Protein AF-A0A286IRT7-F1 (afdb_monomer)

Structure (mmCIF, N/CA/C/O backbone):
data_AF-A0A286IRT7-F1
#
_entry.id   AF-A0A286IRT7-F1
#
loop_
_atom_site.group_PDB
_atom_site.id
_atom_site.type_symbol
_atom_site.label_atom_id
_atom_site.label_alt_id
_atom_site.label_comp_id
_atom_site.label_asym_id
_atom_site.label_entity_id
_atom_site.label_seq_id
_atom_site.pdbx_PDB_ins_code
_atom_site.Cartn_x
_atom_site.Cartn_y
_atom_site.Cartn_z
_atom_site.occupancy
_atom_site.B_iso_or_equiv
_atom_site.auth_seq_id
_atom_site.auth_comp_id
_atom_site.auth_asym_id
_atom_site.auth_atom_id
_atom_site.pdbx_PDB_model_num
ATOM 1 N N . MET A 1 1 ? -54.048 -27.416 -17.815 1.00 36.31 1 MET A N 1
ATOM 2 C CA . MET A 1 1 ? -53.513 -27.822 -19.132 1.00 36.31 1 MET A CA 1
ATOM 3 C C . MET A 1 1 ? -52.565 -26.745 -19.643 1.00 36.31 1 MET A C 1
ATOM 5 O O . MET A 1 1 ? -52.957 -25.593 -19.605 1.00 36.31 1 MET A O 1
ATOM 9 N N . LYS A 1 2 ? -51.370 -27.153 -20.108 1.00 35.31 2 LYS A N 1
ATOM 10 C CA . LYS A 1 2 ? -50.526 -26.519 -21.153 1.00 35.31 2 LYS A CA 1
ATOM 11 C C . LYS A 1 2 ? -50.147 -25.035 -20.945 1.00 35.31 2 LYS A C 1
ATOM 13 O O . LYS A 1 2 ? -50.929 -24.142 -21.218 1.00 35.31 2 LYS A O 1
ATOM 18 N N . LYS A 1 3 ? -48.978 -24.768 -20.346 1.00 47.25 3 LYS A N 1
ATOM 19 C CA . LYS A 1 3 ? -47.712 -24.387 -21.024 1.00 47.25 3 LYS A CA 1
ATOM 20 C C . LYS A 1 3 ? -47.866 -23.215 -22.004 1.00 47.25 3 LYS A C 1
ATOM 22 O O . LYS A 1 3 ? -48.285 -23.443 -23.130 1.00 47.25 3 LYS A O 1
ATOM 27 N N . LEU A 1 4 ? -47.372 -22.036 -21.626 1.00 49.31 4 LEU A N 1
ATOM 28 C CA . LEU A 1 4 ? -46.755 -21.122 -22.584 1.00 49.31 4 LEU A CA 1
ATOM 29 C C . LEU A 1 4 ? -45.417 -20.647 -22.010 1.00 49.31 4 LEU A C 1
ATOM 31 O O . LEU A 1 4 ? -45.350 -19.826 -21.101 1.00 49.31 4 LEU A O 1
ATOM 35 N N . SER A 1 5 ? -44.352 -21.253 -22.520 1.00 50.69 5 SER A N 1
ATOM 36 C CA . SER A 1 5 ? -42.998 -20.731 -22.434 1.00 50.69 5 SER A CA 1
ATOM 37 C C . SER A 1 5 ? -42.895 -19.534 -23.375 1.00 50.69 5 SER A C 1
ATOM 39 O O . SER A 1 5 ? -43.187 -19.683 -24.558 1.00 50.69 5 SER A O 1
ATOM 41 N N . VAL A 1 6 ? -42.425 -18.388 -22.885 1.00 52.94 6 VAL A N 1
ATOM 42 C CA . VAL A 1 6 ? -41.736 -17.406 -23.732 1.00 52.94 6 VAL A CA 1
ATOM 43 C C . VAL A 1 6 ? -40.385 -17.133 -23.089 1.00 52.94 6 VAL A C 1
ATOM 45 O O . VAL A 1 6 ? -40.247 -16.420 -22.100 1.00 52.94 6 VAL A O 1
ATOM 48 N N . LEU A 1 7 ? -39.413 -17.842 -23.645 1.00 52.31 7 LEU A N 1
ATOM 49 C CA . LEU A 1 7 ? -37.987 -17.573 -23.590 1.00 52.31 7 LEU A CA 1
ATOM 50 C C . LEU A 1 7 ? -37.688 -16.399 -24.548 1.00 52.31 7 LEU A C 1
ATOM 52 O O . LEU A 1 7 ? -38.446 -16.224 -25.500 1.00 52.31 7 LEU A O 1
ATOM 56 N N . VAL A 1 8 ? -36.534 -15.739 -24.351 1.00 52.91 8 VAL A N 1
ATOM 57 C CA . VAL A 1 8 ? -35.806 -14.775 -25.226 1.00 52.91 8 VAL A CA 1
ATOM 58 C C . VAL A 1 8 ? -35.879 -13.320 -24.725 1.00 52.91 8 VAL A C 1
ATOM 60 O O . VAL A 1 8 ? -36.964 -12.808 -24.501 1.00 52.91 8 VAL A O 1
ATOM 63 N N . LEU A 1 9 ? -34.806 -12.531 -24.593 1.00 45.12 9 LEU A N 1
ATOM 64 C CA . LEU A 1 9 ? -33.347 -12.722 -24.591 1.00 45.12 9 LEU A CA 1
ATOM 65 C C . LEU A 1 9 ? -32.737 -11.322 -24.324 1.00 45.12 9 LEU A C 1
ATOM 67 O O . LEU A 1 9 ? -33.081 -10.375 -25.016 1.00 45.12 9 LEU A O 1
ATOM 71 N N . VAL A 1 10 ? -31.863 -11.233 -23.316 1.00 52.78 10 VAL A N 1
ATOM 72 C CA . VAL A 1 10 ? -30.649 -10.392 -23.177 1.00 52.78 10 VAL A CA 1
ATOM 73 C C . VAL A 1 10 ? -30.636 -8.965 -23.758 1.00 52.78 10 VAL A C 1
ATOM 75 O O . VAL A 1 10 ? -30.628 -8.783 -24.968 1.00 52.78 10 VAL A O 1
ATOM 78 N N . LEU A 1 11 ? -30.333 -7.981 -22.899 1.00 50.41 11 LEU A N 1
ATOM 79 C CA . LEU A 1 11 ? -29.302 -6.975 -23.203 1.00 50.41 11 LEU A CA 1
ATOM 80 C C . LEU A 1 11 ? -28.657 -6.440 -21.917 1.00 50.41 11 LEU A C 1
ATOM 82 O O . LEU A 1 11 ? -29.111 -5.499 -21.277 1.00 50.41 11 LEU A O 1
ATOM 86 N N . LEU A 1 12 ? -27.615 -7.180 -21.533 1.00 56.22 12 LEU A N 1
ATOM 87 C CA . LEU A 1 12 ? -26.338 -6.734 -20.979 1.00 56.22 12 LEU A CA 1
ATOM 88 C C . LEU A 1 12 ? -26.274 -5.290 -20.461 1.00 56.22 12 LEU A C 1
ATOM 90 O O . LEU A 1 12 ? -26.308 -4.314 -21.205 1.00 56.22 12 LEU A O 1
ATOM 94 N N . THR A 1 13 ? -26.034 -5.221 -19.156 1.00 49.91 13 THR A N 1
ATOM 95 C CA . THR A 1 13 ? -25.424 -4.122 -18.411 1.00 49.91 13 THR A CA 1
ATOM 96 C C . THR A 1 13 ? -24.449 -3.291 -19.250 1.00 49.91 13 THR A C 1
ATOM 98 O O . THR A 1 13 ? -23.344 -3.739 -19.568 1.00 49.91 13 THR A O 1
ATOM 101 N N . ALA A 1 14 ? -24.816 -2.044 -19.533 1.00 48.62 14 ALA A N 1
ATOM 102 C CA . ALA A 1 14 ? -23.873 -1.024 -19.962 1.00 48.62 14 ALA A CA 1
ATOM 103 C C . ALA A 1 14 ? -22.998 -0.615 -18.764 1.00 48.62 14 ALA A C 1
ATOM 105 O O . ALA A 1 14 ? -23.247 0.389 -18.097 1.00 48.62 14 ALA A O 1
ATOM 106 N N . PHE A 1 15 ? -21.955 -1.397 -18.475 1.00 51.97 15 PHE A N 1
ATOM 107 C CA . PHE A 1 15 ? -20.790 -0.847 -17.791 1.00 51.97 15 PHE A CA 1
ATOM 108 C C . PHE A 1 15 ? -20.154 0.148 -18.756 1.00 51.97 15 PHE A C 1
ATOM 110 O O . PHE A 1 15 ? -19.430 -0.229 -19.676 1.00 51.97 15 PHE A O 1
ATOM 117 N N . SER A 1 16 ? -20.462 1.429 -18.576 1.00 49.50 16 SER A N 1
ATOM 118 C CA . SER A 1 16 ? -19.762 2.516 -19.248 1.00 49.50 16 SER A CA 1
ATOM 119 C C . SER A 1 16 ? -18.292 2.495 -18.825 1.00 49.50 16 SER A C 1
ATOM 121 O O . SER A 1 16 ? -17.899 3.139 -17.854 1.00 49.50 16 SER A O 1
ATOM 123 N N . VAL A 1 17 ? -17.463 1.755 -19.561 1.00 52.47 17 VAL A N 1
ATOM 124 C CA . VAL A 1 17 ? -16.006 1.898 -19.539 1.00 52.47 17 VAL A CA 1
ATOM 125 C C . VAL A 1 17 ? -15.682 3.228 -20.217 1.00 52.47 17 VAL A C 1
ATOM 127 O O . VAL A 1 17 ? -15.358 3.298 -21.398 1.00 52.47 17 VAL A O 1
ATOM 130 N N . GLN A 1 18 ? -15.800 4.328 -19.474 1.00 50.38 18 GLN A N 1
ATOM 131 C CA . GLN A 1 18 ? -15.195 5.594 -19.878 1.00 50.38 18 GLN A CA 1
ATOM 132 C C . GLN A 1 18 ? -13.735 5.606 -19.431 1.00 50.38 18 GLN A C 1
ATOM 134 O O . GLN A 1 18 ? -13.387 6.107 -18.365 1.00 50.38 18 GLN A O 1
ATOM 139 N N . ALA A 1 19 ? -12.865 5.059 -20.278 1.00 45.84 19 ALA A N 1
ATOM 140 C CA . ALA A 1 19 ? -11.421 5.193 -20.134 1.00 45.84 19 ALA A CA 1
ATOM 141 C C . ALA A 1 19 ? -10.755 5.490 -21.486 1.00 45.84 19 ALA A C 1
ATOM 143 O O . ALA A 1 19 ? -9.883 4.763 -21.944 1.00 45.84 19 ALA A O 1
ATOM 144 N N . GLN A 1 20 ? -11.128 6.600 -22.124 1.00 52.34 20 GLN A N 1
ATOM 145 C CA . GLN A 1 20 ? -10.300 7.214 -23.166 1.00 52.34 20 GLN A CA 1
ATOM 146 C C . GLN A 1 20 ? -9.724 8.528 -22.639 1.00 52.34 20 GLN A C 1
ATOM 148 O O . GLN A 1 20 ? -10.382 9.562 -22.683 1.00 52.34 20 GLN A O 1
ATOM 153 N N . LYS A 1 21 ? -8.489 8.471 -22.117 1.00 42.97 21 LYS A N 1
ATOM 154 C CA . LYS A 1 21 ? -7.532 9.593 -22.028 1.00 42.97 21 LYS A CA 1
ATOM 155 C C . LYS A 1 21 ? -6.129 9.056 -21.687 1.00 42.97 21 LYS A C 1
ATOM 157 O O . LYS A 1 21 ? -5.765 8.914 -20.522 1.00 42.97 21 LYS A O 1
ATOM 162 N N . GLY A 1 22 ? -5.341 8.810 -22.737 1.00 47.28 22 GLY A N 1
ATOM 163 C CA . GLY A 1 22 ? -3.899 8.537 -22.693 1.00 47.28 22 GLY A CA 1
ATOM 164 C C . GLY A 1 22 ? -3.522 7.091 -22.365 1.00 47.28 22 GLY A C 1
ATOM 165 O O . GLY A 1 22 ? -4.221 6.422 -21.616 1.00 47.28 22 GLY A O 1
ATOM 166 N N . ASN A 1 23 ? -2.384 6.640 -22.902 1.00 54.50 23 ASN A N 1
ATOM 167 C CA . ASN A 1 23 ? -1.729 5.344 -22.661 1.00 54.50 23 ASN A CA 1
ATOM 168 C C . ASN A 1 23 ? -1.290 5.163 -21.188 1.00 54.50 23 ASN A C 1
ATOM 170 O O . ASN A 1 23 ? -0.115 4.939 -20.893 1.00 54.50 23 ASN A O 1
ATOM 174 N N . ALA A 1 24 ? -2.196 5.344 -20.229 1.00 62.16 24 ALA A N 1
ATOM 175 C CA . ALA A 1 24 ? -1.954 5.052 -18.832 1.00 62.16 24 ALA A CA 1
ATOM 176 C C . ALA A 1 24 ? -2.049 3.537 -18.660 1.00 62.16 24 ALA A C 1
ATOM 178 O O . ALA A 1 24 ? -3.103 2.949 -18.879 1.00 62.16 24 ALA A O 1
ATOM 179 N N . TRP A 1 25 ? -0.930 2.914 -18.297 1.00 84.06 25 TRP A N 1
ATOM 180 C CA . TRP A 1 25 ? -0.871 1.485 -18.007 1.00 84.06 25 TRP A CA 1
ATOM 181 C C . TRP A 1 25 ? -1.985 1.071 -17.043 1.00 84.06 25 TRP A C 1
ATOM 183 O O . TRP A 1 25 ? -2.175 1.702 -16.001 1.00 84.06 25 TRP A O 1
ATOM 193 N N . GLU A 1 26 ? -2.717 0.025 -17.417 1.00 87.25 26 GLU A N 1
ATOM 194 C CA . GLU A 1 26 ? -3.924 -0.433 -16.730 1.00 87.25 26 GLU A CA 1
ATOM 195 C C . GLU A 1 26 ? -3.687 -0.709 -15.240 1.00 87.25 26 GLU A C 1
ATOM 197 O O . GLU A 1 26 ? -4.423 -0.184 -14.409 1.00 87.25 26 GLU A O 1
ATOM 202 N N . GLY A 1 27 ? -2.601 -1.408 -14.883 1.00 89.31 27 GLY A N 1
ATOM 203 C CA . GLY A 1 27 ? -2.262 -1.693 -13.481 1.00 89.31 27 GLY A CA 1
ATOM 204 C C . GLY A 1 27 ? -2.110 -0.425 -12.631 1.00 89.31 27 GLY A C 1
ATOM 205 O O . GLY A 1 27 ? -2.693 -0.314 -11.553 1.00 89.31 27 GLY A O 1
ATOM 206 N N . LEU A 1 28 ? -1.418 0.590 -13.161 1.00 90.12 28 LEU A N 1
ATOM 207 C CA . LEU A 1 28 ? -1.267 1.885 -12.489 1.00 90.12 28 LEU A CA 1
ATOM 208 C C . LEU A 1 28 ? -2.606 2.629 -12.374 1.00 90.12 28 LEU A C 1
ATOM 210 O O . LEU A 1 28 ? -2.872 3.277 -11.362 1.00 90.12 28 LEU A O 1
ATOM 214 N N . SER A 1 29 ? -3.448 2.558 -13.407 1.00 90.69 29 SER A N 1
ATOM 215 C CA . SER A 1 29 ? -4.769 3.198 -13.420 1.00 90.69 29 SER A CA 1
ATOM 216 C C . SER A 1 29 ? -5.723 2.558 -12.409 1.00 90.69 29 SER A C 1
ATOM 218 O O . SER A 1 29 ? -6.391 3.283 -11.669 1.00 90.69 29 SER A O 1
ATOM 220 N N . ASN A 1 30 ? -5.728 1.228 -12.317 1.00 92.75 30 ASN A N 1
ATOM 221 C CA . ASN A 1 30 ? -6.555 0.467 -11.383 1.00 92.75 30 ASN A CA 1
ATOM 222 C C . ASN A 1 30 ? -6.157 0.759 -9.933 1.00 92.75 30 ASN A C 1
ATOM 224 O O . ASN A 1 30 ? -7.013 1.120 -9.124 1.00 92.75 30 ASN A O 1
ATOM 228 N N . MET A 1 31 ? -4.856 0.720 -9.627 1.00 95.00 31 MET A N 1
ATOM 229 C CA . MET A 1 31 ? -4.348 1.088 -8.302 1.00 95.00 31 MET A CA 1
ATOM 230 C C . MET A 1 31 ? -4.686 2.547 -7.952 1.00 95.00 31 MET A C 1
ATOM 232 O O . MET A 1 31 ? -5.188 2.835 -6.863 1.00 95.00 31 MET A O 1
ATOM 236 N N . LYS A 1 32 ? -4.513 3.480 -8.904 1.00 94.88 32 LYS A N 1
ATOM 237 C CA . LYS A 1 32 ? -4.874 4.895 -8.711 1.00 94.88 32 LYS A CA 1
ATOM 238 C C . LYS A 1 32 ? -6.362 5.082 -8.415 1.00 94.88 32 LYS A C 1
ATOM 240 O O . LYS A 1 32 ? -6.712 5.982 -7.653 1.00 94.88 32 LYS A O 1
ATOM 245 N N . SER A 1 33 ? -7.230 4.291 -9.046 1.00 95.06 33 SER A N 1
ATOM 246 C CA . SER A 1 33 ? -8.678 4.378 -8.851 1.00 95.06 33 SER A CA 1
ATOM 247 C C . SER A 1 33 ? -9.057 4.109 -7.398 1.00 95.06 33 SER A C 1
ATOM 249 O O . SER A 1 33 ? -9.768 4.913 -6.801 1.00 95.06 33 SER A O 1
ATOM 251 N N . ILE A 1 34 ? -8.513 3.044 -6.804 1.00 96.69 34 ILE A N 1
ATOM 252 C CA . ILE A 1 34 ? -8.787 2.703 -5.403 1.00 96.69 34 ILE A CA 1
ATOM 253 C C . ILE A 1 34 ? -8.106 3.699 -4.455 1.00 96.69 34 ILE A C 1
ATOM 255 O O . ILE A 1 34 ? -8.743 4.190 -3.530 1.00 96.69 34 ILE A O 1
ATOM 259 N N . MET A 1 35 ? -6.864 4.117 -4.730 1.00 95.88 35 MET A N 1
ATOM 260 C CA . MET A 1 35 ? -6.175 5.142 -3.924 1.00 95.88 35 MET A CA 1
ATOM 261 C C . MET A 1 35 ? -6.945 6.466 -3.814 1.00 95.88 35 MET A C 1
ATOM 263 O O . MET A 1 35 ? -6.952 7.106 -2.764 1.00 95.88 35 MET A O 1
ATOM 267 N N . LYS A 1 36 ? -7.642 6.879 -4.881 1.00 96.25 36 LYS A N 1
ATOM 268 C CA . LYS A 1 36 ? -8.509 8.070 -4.861 1.00 96.25 36 LYS A CA 1
ATOM 269 C C . LYS A 1 36 ? -9.741 7.921 -3.970 1.00 96.25 36 LYS A C 1
ATOM 271 O O . LYS A 1 36 ? -10.323 8.934 -3.599 1.00 96.25 36 LYS A O 1
ATOM 276 N N . GLN A 1 37 ? -10.159 6.697 -3.672 1.00 96.56 37 GLN A N 1
ATOM 277 C CA . GLN A 1 37 ? -11.294 6.426 -2.794 1.00 96.56 37 GLN A CA 1
ATOM 278 C C . GLN A 1 37 ? -10.869 6.347 -1.325 1.00 96.56 37 GLN A C 1
ATOM 280 O O . GLN A 1 37 ? -11.714 6.512 -0.455 1.00 96.56 37 GLN A O 1
ATOM 285 N N . THR A 1 38 ? -9.584 6.117 -1.035 1.00 96.62 38 THR A N 1
ATOM 286 C CA . THR A 1 38 ? -9.099 5.864 0.331 1.00 96.62 38 THR A CA 1
ATOM 287 C C . THR A 1 38 ? -8.336 7.035 0.938 1.00 96.62 38 THR A C 1
ATOM 289 O O . THR A 1 38 ? -8.629 7.431 2.063 1.00 96.62 38 THR A O 1
ATOM 292 N N . PHE A 1 39 ? -7.386 7.628 0.211 1.00 96.81 39 PHE A N 1
ATOM 293 C CA . PHE A 1 39 ? -6.529 8.685 0.757 1.00 96.81 39 PHE A CA 1
ATOM 294 C C . PHE A 1 39 ? -7.238 10.047 0.905 1.00 96.81 39 PHE A C 1
ATOM 296 O O . PHE A 1 39 ? -7.074 10.687 1.944 1.00 96.81 39 PHE A O 1
ATOM 303 N N . PRO A 1 40 ? -8.066 10.517 -0.056 1.00 97.19 40 PRO A N 1
ATOM 304 C CA . PRO A 1 40 ? -8.759 1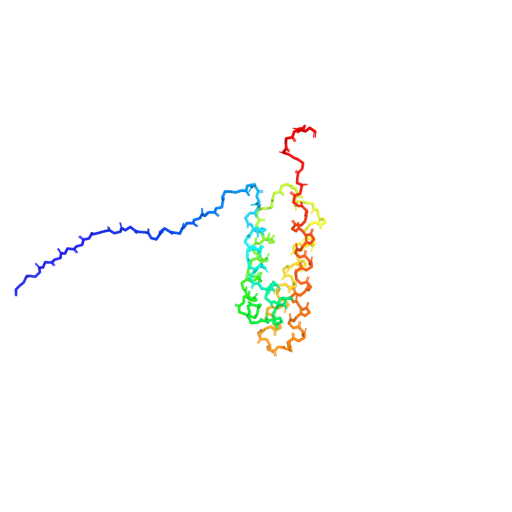1.797 0.089 1.00 97.19 40 PRO A CA 1
ATOM 305 C C . PRO A 1 40 ? -9.715 11.880 1.291 1.00 97.19 40 PRO A C 1
ATOM 307 O O . PRO A 1 40 ? -9.663 12.902 1.971 1.00 97.19 40 PRO A O 1
ATOM 310 N N . PRO A 1 41 ? -10.542 10.862 1.608 1.00 98.06 41 PRO A N 1
ATOM 311 C CA . PRO A 1 41 ? -11.362 10.886 2.823 1.00 98.06 41 PRO A CA 1
ATOM 312 C C . PRO A 1 41 ? -10.545 10.998 4.115 1.00 98.06 41 PRO A C 1
ATOM 314 O O . PRO A 1 41 ? -10.947 11.722 5.024 1.00 98.06 41 PRO A O 1
ATOM 317 N N . LEU A 1 42 ? -9.364 10.369 4.185 1.00 97.31 42 LEU A N 1
ATOM 318 C CA . LEU A 1 42 ? -8.467 10.537 5.330 1.00 97.31 42 LEU A CA 1
ATOM 319 C C . LEU A 1 42 ? -8.062 12.009 5.501 1.00 97.31 42 LEU A C 1
ATOM 321 O O . LEU A 1 42 ? -8.238 12.572 6.574 1.00 97.31 42 LEU A O 1
ATOM 325 N N . ILE A 1 43 ? -7.538 12.653 4.458 1.00 95.88 43 ILE A N 1
ATOM 326 C CA . ILE A 1 43 ? -7.006 14.022 4.593 1.00 95.88 43 ILE A CA 1
ATOM 327 C C . ILE A 1 43 ? -8.095 15.101 4.675 1.00 95.88 43 ILE A C 1
ATOM 329 O O . ILE A 1 43 ? -7.833 16.184 5.188 1.00 95.88 43 ILE A O 1
ATOM 333 N N . LYS A 1 44 ? -9.295 14.841 4.139 1.00 97.06 44 LYS A N 1
ATOM 334 C CA . LYS A 1 44 ? -10.395 15.819 4.105 1.00 97.06 44 LYS A CA 1
ATOM 335 C C . LYS A 1 44 ? -11.320 15.718 5.310 1.00 97.06 44 LYS A C 1
ATOM 337 O O . LYS A 1 44 ? -11.835 16.733 5.758 1.00 97.06 44 LYS A O 1
ATOM 342 N N . GLU A 1 45 ? -11.554 14.503 5.791 1.00 97.31 45 GLU A N 1
ATOM 343 C CA . GLU A 1 45 ? -12.608 14.201 6.766 1.00 97.31 45 GLU A CA 1
ATOM 344 C C . GLU A 1 45 ? -12.072 13.418 7.975 1.00 97.31 45 GLU A C 1
ATOM 346 O O . GLU A 1 45 ? -12.849 13.042 8.848 1.00 97.31 45 GLU A O 1
ATOM 351 N N . ASN A 1 46 ? -10.763 13.127 8.031 1.00 96.25 46 ASN A N 1
ATOM 352 C CA . ASN A 1 46 ? -10.163 12.195 8.997 1.00 96.25 46 ASN A CA 1
ATOM 353 C C . ASN A 1 46 ? -10.875 10.826 9.012 1.00 96.25 46 ASN A C 1
ATOM 355 O O . ASN A 1 46 ? -10.960 10.153 10.038 1.00 96.25 46 ASN A O 1
ATOM 359 N N . ASN A 1 47 ? -11.410 10.412 7.858 1.00 97.81 47 ASN A N 1
ATOM 360 C CA . ASN A 1 47 ? -12.240 9.224 7.735 1.00 97.81 47 ASN A CA 1
ATOM 361 C C . ASN A 1 47 ? -11.434 8.036 7.190 1.00 97.81 47 ASN A C 1
ATOM 363 O O . ASN A 1 47 ? -11.149 7.953 5.994 1.00 97.81 47 ASN A O 1
ATOM 367 N N . LEU A 1 48 ? -11.101 7.085 8.068 1.00 97.88 48 LEU A N 1
ATOM 368 C CA . LEU A 1 48 ? -10.384 5.853 7.715 1.00 97.88 48 LEU A CA 1
ATOM 369 C C . LEU A 1 48 ? -11.287 4.735 7.178 1.00 97.88 48 LEU A C 1
ATOM 371 O O . LEU A 1 48 ? -10.768 3.737 6.675 1.00 97.88 48 LEU A O 1
ATOM 375 N N . GLN A 1 49 ? -12.615 4.864 7.261 1.00 98.25 49 GLN A N 1
ATOM 376 C CA . GLN A 1 49 ? -13.534 3.792 6.853 1.00 98.25 49 GLN A CA 1
ATOM 377 C C . GLN A 1 49 ? -13.334 3.359 5.393 1.00 98.25 49 GLN A C 1
ATOM 379 O O . GLN A 1 49 ? -13.230 2.156 5.147 1.00 98.25 49 GLN A O 1
ATOM 384 N N . PRO A 1 50 ? -13.174 4.273 4.413 1.00 98.38 50 PRO A N 1
ATOM 385 C CA . PRO A 1 50 ? -12.910 3.871 3.036 1.00 98.38 50 PRO A CA 1
ATOM 386 C C . PRO A 1 50 ? -11.607 3.084 2.885 1.00 98.38 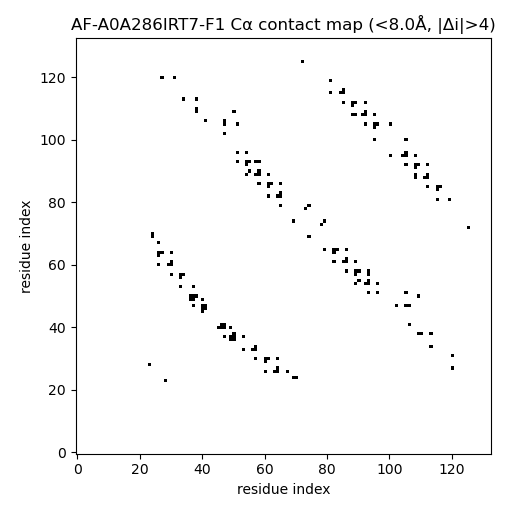50 PRO A C 1
ATOM 388 O O . PRO A 1 50 ? -11.565 2.126 2.116 1.00 98.38 50 PRO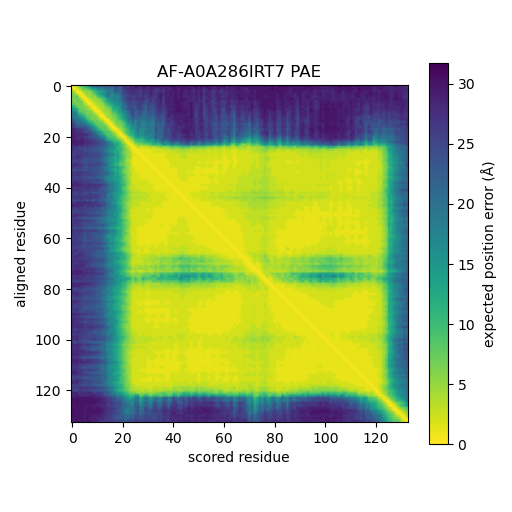 A O 1
ATOM 391 N N . ALA A 1 51 ? -10.557 3.444 3.630 1.00 98.00 51 ALA A N 1
ATOM 392 C CA . ALA A 1 51 ? -9.287 2.725 3.611 1.00 98.00 51 ALA A CA 1
ATOM 393 C C . ALA A 1 51 ? -9.421 1.317 4.200 1.00 98.00 51 ALA A C 1
ATOM 395 O O . ALA A 1 51 ? -9.003 0.358 3.557 1.00 98.00 51 ALA A O 1
ATOM 396 N N . LYS A 1 52 ? -10.082 1.184 5.357 1.00 98.56 52 LYS A N 1
ATOM 397 C CA . LYS A 1 52 ? -10.367 -0.110 5.998 1.00 98.56 52 LYS A CA 1
ATOM 398 C C . LYS A 1 52 ? -11.169 -1.029 5.072 1.00 98.56 52 LYS A C 1
ATOM 400 O O . LYS A 1 52 ? -10.773 -2.166 4.838 1.00 98.56 52 LYS A O 1
ATOM 405 N N . ASN A 1 53 ? -12.228 -0.506 4.453 1.00 98.56 53 ASN A N 1
ATOM 406 C CA . ASN A 1 53 ? -13.099 -1.273 3.557 1.00 98.56 53 ASN A CA 1
ATOM 407 C C . ASN A 1 53 ? -12.411 -1.715 2.256 1.00 98.56 53 ASN A C 1
ATOM 409 O O . ASN A 1 53 ? -12.844 -2.680 1.633 1.00 98.56 53 ASN A O 1
ATOM 413 N N . ASN A 1 54 ? -11.355 -1.016 1.830 1.00 98.44 54 ASN A N 1
ATOM 414 C CA . ASN A 1 54 ? -10.663 -1.284 0.569 1.00 98.44 54 ASN A CA 1
ATOM 415 C C . ASN A 1 54 ? -9.243 -1.843 0.744 1.00 98.44 54 ASN A C 1
ATOM 417 O O . ASN A 1 54 ? -8.561 -2.036 -0.261 1.00 98.44 54 ASN A O 1
ATOM 421 N N . ALA A 1 55 ? -8.776 -2.127 1.965 1.00 98.44 55 ALA A N 1
ATOM 422 C CA . ALA A 1 55 ? -7.392 -2.544 2.210 1.00 98.44 55 ALA A CA 1
ATOM 423 C C . ALA A 1 55 ? -7.017 -3.837 1.460 1.00 98.44 55 ALA A C 1
ATOM 425 O O . ALA A 1 55 ? -5.993 -3.885 0.778 1.00 98.44 55 ALA A O 1
ATOM 426 N N . ALA A 1 56 ? -7.906 -4.835 1.460 1.00 98.44 56 ALA A N 1
ATOM 427 C CA . ALA A 1 56 ? -7.719 -6.058 0.679 1.00 98.44 56 ALA A CA 1
ATOM 428 C C . ALA A 1 56 ? -7.662 -5.777 -0.832 1.00 98.44 56 ALA A C 1
ATOM 430 O O . ALA A 1 56 ? -6.822 -6.328 -1.543 1.00 98.44 56 ALA A O 1
ATOM 431 N N . LYS A 1 57 ? -8.511 -4.865 -1.327 1.00 98.06 57 LYS A N 1
ATOM 432 C CA . LYS A 1 57 ? -8.535 -4.477 -2.744 1.00 98.06 57 LYS A CA 1
ATOM 433 C C . LYS A 1 57 ? -7.277 -3.713 -3.152 1.00 98.06 57 LYS A C 1
ATOM 435 O O . LYS A 1 57 ? -6.789 -3.894 -4.264 1.00 98.06 57 LYS A O 1
ATOM 440 N N . LEU A 1 58 ? -6.738 -2.880 -2.265 1.00 98.12 58 LEU A N 1
ATOM 441 C CA . LEU A 1 58 ? -5.459 -2.201 -2.468 1.00 98.12 58 LEU A CA 1
ATOM 442 C C . LEU A 1 58 ? -4.309 -3.193 -2.591 1.00 98.12 58 LEU A C 1
ATOM 444 O O . LEU A 1 58 ? -3.495 -3.053 -3.501 1.00 98.12 58 LEU A O 1
ATOM 448 N N . TYR A 1 59 ? -4.275 -4.209 -1.730 1.00 98.62 59 TYR A N 1
ATOM 449 C CA . TYR A 1 59 ? -3.280 -5.269 -1.831 1.00 98.62 59 TYR A CA 1
ATOM 450 C C . TYR A 1 59 ? -3.421 -6.065 -3.135 1.00 98.62 59 TYR A C 1
ATOM 452 O O . TYR A 1 59 ? -2.444 -6.202 -3.869 1.00 98.62 59 TYR A O 1
ATOM 460 N N . GLU A 1 60 ? -4.638 -6.489 -3.491 1.00 98.00 60 GLU A N 1
ATOM 461 C CA . GLU A 1 60 ? -4.924 -7.168 -4.764 1.00 98.00 60 GLU A CA 1
ATOM 462 C C . GLU A 1 60 ? -4.405 -6.358 -5.966 1.00 98.00 60 GLU A C 1
ATOM 464 O O . GLU A 1 60 ? -3.684 -6.883 -6.815 1.00 98.00 60 GLU A O 1
ATOM 469 N N . LYS A 1 61 ? -4.704 -5.052 -6.021 1.00 96.25 61 LYS A N 1
ATOM 470 C CA . LYS A 1 61 ? -4.266 -4.191 -7.131 1.00 96.25 61 LYS A CA 1
ATOM 471 C C . LYS A 1 61 ? -2.769 -3.913 -7.130 1.00 96.25 61 LYS A C 1
ATOM 473 O O . LYS A 1 61 ? -2.199 -3.762 -8.210 1.00 96.25 61 LYS A O 1
ATOM 478 N N . ALA A 1 62 ? -2.120 -3.888 -5.970 1.00 96.50 62 ALA A N 1
ATOM 479 C CA . ALA A 1 62 ? -0.668 -3.798 -5.901 1.00 96.50 62 ALA A CA 1
ATOM 480 C C . ALA A 1 62 ? 0.002 -5.062 -6.468 1.00 96.50 62 ALA A C 1
ATOM 482 O O . ALA A 1 62 ? 0.881 -4.942 -7.320 1.00 96.50 62 ALA A O 1
ATOM 483 N N . VAL A 1 63 ? -0.489 -6.254 -6.107 1.00 96.44 63 VAL A N 1
ATOM 484 C CA . VAL A 1 63 ? -0.007 -7.542 -6.641 1.00 96.44 63 VAL A CA 1
ATOM 485 C C . VAL A 1 63 ? -0.221 -7.639 -8.155 1.00 96.44 63 VAL A C 1
ATOM 487 O O . VAL A 1 63 ? 0.690 -8.023 -8.889 1.00 96.44 63 VAL A O 1
ATOM 490 N N . GLU A 1 64 ? -1.401 -7.263 -8.656 1.00 94.12 64 GLU A N 1
ATOM 491 C CA . GLU A 1 64 ? -1.675 -7.226 -10.102 1.00 94.12 64 GLU A CA 1
ATOM 492 C C . GLU A 1 64 ? -0.750 -6.248 -10.836 1.00 94.12 64 GLU A C 1
ATOM 494 O O . GLU A 1 64 ? -0.239 -6.550 -11.916 1.00 94.12 64 GLU A O 1
ATOM 499 N N . MET A 1 65 ? -0.509 -5.072 -10.254 1.00 93.25 65 MET A N 1
ATOM 500 C CA . MET A 1 65 ? 0.398 -4.075 -10.815 1.00 93.25 65 MET A CA 1
ATOM 501 C C . MET A 1 65 ? 1.847 -4.592 -10.835 1.00 93.25 65 MET A C 1
ATOM 503 O O . MET A 1 65 ? 2.541 -4.454 -11.844 1.00 93.25 65 MET A O 1
ATOM 507 N N . GLU A 1 66 ? 2.313 -5.225 -9.759 1.00 93.56 66 GLU A N 1
ATOM 508 C CA . GLU A 1 66 ? 3.654 -5.803 -9.683 1.00 93.56 66 GLU A CA 1
ATOM 509 C C . GLU A 1 66 ? 3.848 -6.975 -10.652 1.00 93.56 66 GLU A C 1
ATOM 511 O O . GLU A 1 66 ? 4.906 -7.069 -11.269 1.00 93.56 66 GLU A O 1
ATOM 516 N N . ASN A 1 67 ? 2.848 -7.825 -10.864 1.00 90.88 67 ASN A N 1
ATOM 517 C CA . ASN A 1 67 ? 2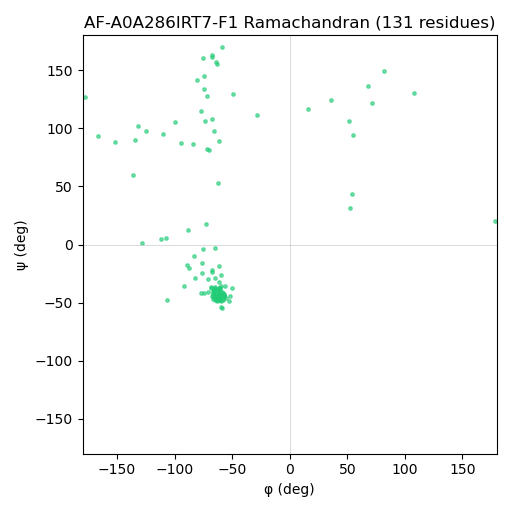.976 -8.989 -11.750 1.00 90.88 67 ASN A CA 1
ATOM 518 C C . ASN A 1 67 ? 2.609 -8.698 -13.214 1.00 90.88 67 ASN A C 1
ATOM 520 O O . ASN A 1 67 ? 2.987 -9.443 -14.118 1.00 90.88 67 ASN A O 1
ATOM 524 N N . GLY A 1 68 ? 1.894 -7.603 -13.470 1.00 87.44 68 GLY A N 1
ATOM 525 C CA . GLY A 1 68 ? 1.408 -7.247 -14.796 1.00 87.44 68 GLY A CA 1
ATOM 526 C C . GLY A 1 68 ? 2.505 -6.867 -15.794 1.00 87.44 68 GLY A C 1
ATOM 527 O O . GLY A 1 68 ? 3.636 -6.498 -15.447 1.00 87.44 68 GLY A O 1
ATOM 528 N N . VAL A 1 69 ? 2.140 -6.889 -17.081 1.00 86.12 69 VAL A N 1
ATOM 529 C CA . VAL A 1 69 ? 3.018 -6.465 -18.179 1.00 86.12 69 VAL A CA 1
ATOM 530 C C . VAL A 1 69 ? 3.262 -4.959 -18.091 1.00 86.12 69 VAL A C 1
ATOM 532 O O . VAL A 1 69 ? 2.392 -4.142 -18.393 1.00 86.12 69 VAL A O 1
ATOM 535 N N . LYS A 1 70 ? 4.480 -4.582 -17.699 1.00 85.19 70 LYS A N 1
ATOM 536 C CA . LYS A 1 70 ? 4.884 -3.178 -17.547 1.00 85.19 70 LYS A CA 1
ATOM 537 C C . LYS A 1 70 ? 5.244 -2.558 -18.901 1.00 85.19 70 LYS A C 1
ATOM 539 O O . LYS A 1 70 ? 5.921 -3.215 -19.701 1.00 85.19 70 LYS A O 1
ATOM 544 N N . PRO A 1 71 ? 4.897 -1.290 -19.175 1.00 84.50 71 PRO A N 1
ATOM 545 C CA . PRO A 1 71 ? 5.428 -0.557 -20.324 1.00 84.50 71 PRO A CA 1
ATOM 546 C C . PRO A 1 71 ? 6.942 -0.351 -20.218 1.00 84.50 71 PRO A C 1
ATOM 548 O O . PRO A 1 71 ? 7.485 -0.305 -19.116 1.00 84.50 71 PRO A O 1
ATOM 551 N N . LYS A 1 72 ? 7.626 -0.131 -21.350 1.00 84.12 72 LYS A N 1
ATOM 552 C CA . LYS A 1 72 ? 9.092 0.072 -21.408 1.00 84.12 72 LYS A CA 1
ATOM 553 C C . LYS A 1 72 ? 9.601 1.129 -20.416 1.00 84.12 72 LYS A C 1
ATOM 555 O O . LYS A 1 72 ? 10.647 0.929 -19.807 1.00 84.12 72 LYS A O 1
ATOM 560 N N . ALA A 1 73 ? 8.839 2.205 -20.208 1.00 78.81 73 ALA A N 1
ATOM 561 C CA . ALA A 1 73 ? 9.172 3.276 -19.263 1.00 78.81 73 ALA A CA 1
ATOM 562 C C . ALA A 1 73 ? 9.325 2.797 -17.803 1.00 78.81 73 ALA A C 1
ATOM 564 O O . ALA A 1 73 ? 10.082 3.397 -17.047 1.00 78.81 73 ALA A O 1
ATOM 565 N N . PHE A 1 74 ? 8.666 1.695 -17.431 1.00 81.75 74 PHE A N 1
ATOM 566 C CA . PHE A 1 74 ? 8.638 1.140 -16.076 1.00 81.75 74 PHE A CA 1
ATOM 567 C C . PHE A 1 74 ? 9.465 -0.151 -15.920 1.00 81.75 74 PHE A C 1
ATOM 569 O O . PHE A 1 74 ? 9.443 -0.755 -14.855 1.00 81.75 74 PHE A O 1
ATOM 576 N N . ARG A 1 75 ? 10.211 -0.588 -16.950 1.00 77.50 75 ARG A N 1
ATOM 577 C CA . ARG A 1 75 ? 11.021 -1.832 -16.929 1.00 77.50 75 ARG A CA 1
ATOM 578 C C . ARG A 1 75 ? 12.455 -1.650 -16.404 1.00 77.50 75 ARG A C 1
ATOM 580 O O . ARG A 1 75 ? 13.294 -2.524 -16.593 1.00 77.50 75 ARG A O 1
ATOM 587 N N . LYS A 1 76 ? 12.777 -0.508 -15.789 1.00 80.38 76 LYS A N 1
ATOM 588 C CA . LYS A 1 76 ? 14.106 -0.278 -15.196 1.00 80.38 76 LYS A CA 1
ATOM 589 C C . LYS A 1 76 ? 14.233 -1.072 -13.893 1.00 80.38 76 LYS A C 1
ATOM 591 O O . LYS A 1 76 ? 13.268 -1.136 -13.143 1.00 80.38 76 LYS A O 1
ATOM 596 N N . LYS A 1 77 ? 15.423 -1.597 -13.575 1.00 72.25 77 LYS A N 1
ATOM 597 C CA . LYS A 1 77 ? 15.667 -2.374 -12.340 1.00 72.25 77 LYS A CA 1
ATOM 598 C C . LYS A 1 77 ? 15.197 -1.636 -11.074 1.00 72.25 77 LYS A C 1
ATOM 600 O O . LYS A 1 77 ? 14.467 -2.214 -10.282 1.00 72.25 77 LYS A O 1
ATOM 605 N N . ALA A 1 78 ? 15.492 -0.337 -10.972 1.00 77.69 78 ALA A N 1
ATOM 606 C CA . ALA A 1 78 ? 15.057 0.522 -9.865 1.00 77.69 78 ALA A CA 1
ATOM 607 C C . ALA A 1 78 ? 13.524 0.661 -9.722 1.00 77.69 78 ALA A C 1
ATOM 609 O O . ALA A 1 78 ? 13.038 1.066 -8.673 1.00 77.69 78 ALA A O 1
ATOM 610 N N . MET A 1 79 ? 12.742 0.342 -10.761 1.00 85.62 79 MET A N 1
ATOM 611 C CA . MET A 1 79 ? 11.279 0.345 -10.676 1.00 85.62 79 MET A CA 1
ATOM 612 C C . MET A 1 79 ? 10.726 -0.938 -10.061 1.00 85.62 79 MET A C 1
ATOM 614 O O . MET A 1 79 ? 9.675 -0.880 -9.433 1.00 85.62 79 MET A O 1
ATOM 618 N N . ASN A 1 80 ? 11.416 -2.074 -10.208 1.00 86.56 80 ASN A N 1
ATOM 619 C CA . ASN A 1 80 ? 10.959 -3.344 -9.639 1.00 86.56 80 ASN A CA 1
ATOM 620 C C . ASN A 1 80 ? 10.907 -3.274 -8.109 1.00 86.56 80 ASN A C 1
ATOM 622 O O . ASN A 1 80 ? 9.901 -3.655 -7.521 1.00 86.56 80 ASN A O 1
ATOM 626 N N . GLU A 1 81 ? 11.937 -2.700 -7.484 1.00 90.31 81 GLU A N 1
ATOM 627 C CA . GLU A 1 81 ? 11.976 -2.472 -6.033 1.00 90.31 81 GLU A CA 1
ATOM 628 C C . GLU A 1 81 ? 10.832 -1.560 -5.573 1.00 90.31 81 GLU A C 1
ATOM 630 O O . GLU A 1 81 ? 10.192 -1.834 -4.561 1.00 90.31 81 GLU A O 1
ATOM 635 N N . LYS A 1 82 ? 10.496 -0.521 -6.350 1.00 92.75 82 LYS A N 1
ATOM 636 C CA . LYS A 1 82 ? 9.358 0.354 -6.037 1.00 92.75 82 LYS A CA 1
ATOM 637 C C . LYS A 1 82 ? 8.014 -0.376 -6.128 1.00 92.75 82 LYS A C 1
AT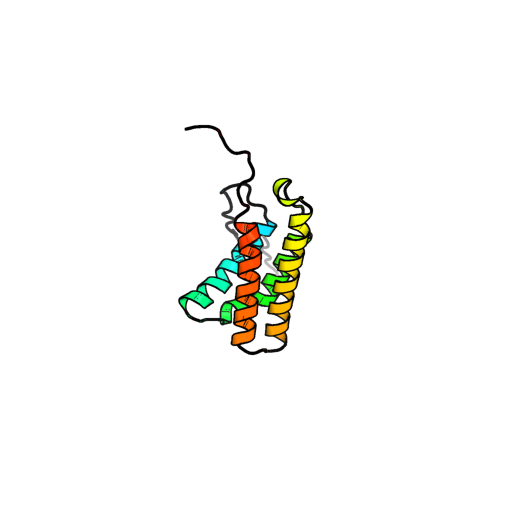OM 639 O O . LYS A 1 82 ? 7.155 -0.155 -5.282 1.00 92.75 82 LYS A O 1
ATOM 644 N N . PHE A 1 83 ? 7.817 -1.247 -7.122 1.00 93.94 83 PHE A N 1
ATOM 645 C CA . PHE A 1 83 ? 6.593 -2.054 -7.211 1.00 93.94 83 PHE A CA 1
ATOM 646 C C . PHE A 1 83 ? 6.472 -3.026 -6.035 1.00 93.94 83 PHE A C 1
ATOM 648 O O . PHE A 1 83 ? 5.425 -3.060 -5.397 1.00 93.94 83 PHE A O 1
ATOM 655 N N . SER A 1 84 ? 7.558 -3.721 -5.697 1.00 95.19 84 SER A N 1
ATOM 656 C CA . SER A 1 84 ? 7.605 -4.637 -4.554 1.00 95.19 84 SER A CA 1
ATOM 657 C C . SER A 1 84 ? 7.374 -3.922 -3.216 1.00 95.19 84 SER A C 1
ATOM 659 O O . SER A 1 84 ? 6.638 -4.412 -2.357 1.00 95.19 84 SER A O 1
ATOM 661 N N . SER A 1 85 ? 7.917 -2.710 -3.055 1.00 96.50 85 SER A N 1
ATOM 662 C CA . SER A 1 85 ? 7.652 -1.853 -1.895 1.00 96.50 85 SER A CA 1
ATOM 663 C C . SER A 1 85 ? 6.171 -1.472 -1.788 1.00 96.50 85 SER A C 1
ATOM 665 O O . SER A 1 85 ? 5.593 -1.606 -0.713 1.00 96.50 85 SER A O 1
ATOM 667 N N . ILE A 1 86 ? 5.517 -1.082 -2.891 1.00 97.50 86 ILE A N 1
ATOM 668 C CA . ILE A 1 86 ? 4.072 -0.787 -2.888 1.00 97.50 86 ILE A CA 1
ATOM 669 C C . ILE A 1 86 ? 3.257 -2.024 -2.504 1.00 97.50 86 ILE A C 1
ATOM 671 O O . ILE A 1 86 ? 2.348 -1.910 -1.685 1.00 97.50 86 ILE A O 1
ATOM 675 N N . THR A 1 87 ? 3.571 -3.195 -3.062 1.00 98.19 87 THR A N 1
ATOM 676 C CA . THR A 1 87 ? 2.896 -4.451 -2.706 1.00 98.19 87 THR A CA 1
ATOM 677 C C . THR A 1 87 ? 3.067 -4.782 -1.231 1.00 98.19 87 THR A C 1
ATOM 679 O O . THR A 1 87 ? 2.092 -5.143 -0.573 1.00 98.19 87 THR A O 1
ATOM 682 N N . SER A 1 88 ? 4.275 -4.608 -0.695 1.00 98.50 88 SER A N 1
ATOM 683 C CA . SER A 1 88 ? 4.573 -4.862 0.716 1.00 98.50 88 SER A CA 1
ATOM 684 C C . SER A 1 88 ? 3.798 -3.917 1.635 1.00 98.50 88 SER A C 1
ATOM 686 O O . SER A 1 88 ? 3.130 -4.380 2.553 1.00 98.50 88 SER A O 1
ATOM 688 N N . LEU A 1 89 ? 3.788 -2.615 1.336 1.00 98.62 89 LEU A N 1
ATOM 689 C CA . LEU A 1 89 ? 3.030 -1.613 2.096 1.00 98.62 89 LEU A CA 1
ATOM 690 C C . LEU A 1 89 ? 1.513 -1.830 1.999 1.00 98.62 89 LEU A C 1
ATOM 692 O O . LEU A 1 89 ? 0.786 -1.627 2.969 1.00 98.62 89 LEU A O 1
ATOM 696 N N . ALA A 1 90 ? 1.011 -2.262 0.839 1.00 98.69 90 ALA A N 1
ATOM 697 C CA . ALA A 1 90 ? -0.400 -2.596 0.674 1.00 98.69 90 ALA A CA 1
ATOM 698 C C . ALA A 1 90 ? -0.786 -3.849 1.466 1.00 98.69 90 ALA A C 1
ATOM 700 O O . ALA A 1 90 ? -1.870 -3.891 2.052 1.00 98.69 90 ALA A O 1
ATOM 701 N N . LYS A 1 91 ? 0.110 -4.841 1.524 1.00 98.75 91 LYS A N 1
ATOM 702 C CA . LYS A 1 91 ? -0.055 -6.015 2.378 1.00 98.75 91 LYS A CA 1
ATOM 703 C C . LYS A 1 91 ? -0.070 -5.622 3.852 1.00 98.75 91 LYS A C 1
ATOM 705 O O . LYS A 1 91 ? -0.976 -6.033 4.562 1.00 98.75 91 LYS A O 1
ATOM 710 N N . GLU A 1 92 ? 0.887 -4.811 4.290 1.00 98.75 92 GLU A N 1
ATOM 711 C CA . GLU A 1 92 ? 0.987 -4.333 5.671 1.00 98.75 92 GLU A CA 1
ATOM 712 C C . GLU A 1 92 ? -0.279 -3.580 6.094 1.00 98.75 92 GLU A C 1
ATOM 714 O O . GLU A 1 92 ? -0.872 -3.905 7.118 1.00 98.75 92 GLU A O 1
ATOM 719 N N . LEU A 1 93 ? -0.772 -2.651 5.266 1.00 98.75 93 LEU A N 1
ATOM 720 C CA . LEU A 1 93 ? -2.043 -1.969 5.519 1.00 98.75 93 LEU A CA 1
ATOM 721 C C . LEU A 1 93 ? -3.210 -2.960 5.662 1.00 98.75 93 LEU A C 1
ATOM 723 O O . LEU A 1 93 ? -4.042 -2.814 6.556 1.00 98.75 93 LEU A O 1
ATOM 727 N N . ASN A 1 94 ? -3.290 -3.961 4.784 1.00 98.81 94 ASN A N 1
ATOM 728 C CA . ASN A 1 94 ? -4.321 -4.991 4.863 1.00 98.81 94 ASN A CA 1
ATOM 729 C C . ASN A 1 94 ? -4.201 -5.837 6.139 1.00 98.81 94 ASN A C 1
ATOM 731 O O . ASN A 1 94 ? -5.209 -6.101 6.793 1.00 98.81 94 ASN A O 1
ATOM 735 N N . ASP A 1 95 ? -2.983 -6.214 6.523 1.00 98.69 95 ASP A N 1
ATOM 736 C CA . ASP A 1 95 ? -2.716 -6.963 7.748 1.00 98.69 95 ASP A CA 1
ATOM 737 C C . ASP A 1 95 ? -3.127 -6.149 8.988 1.00 98.69 95 ASP A C 1
ATOM 739 O O . ASP A 1 95 ? -3.823 -6.683 9.849 1.00 98.69 95 ASP A O 1
ATOM 743 N N . LEU A 1 96 ? -2.795 -4.851 9.047 1.00 98.69 96 LEU A N 1
ATOM 744 C CA . LEU A 1 96 ? -3.218 -3.941 10.123 1.00 98.69 96 LEU A CA 1
ATOM 745 C C . LEU A 1 96 ? -4.746 -3.891 10.260 1.00 98.69 96 LEU A C 1
ATOM 747 O O . LEU A 1 96 ? -5.280 -3.939 11.369 1.00 98.69 96 LEU A O 1
ATOM 751 N N . VAL A 1 97 ? -5.471 -3.842 9.139 1.00 98.50 97 VAL A N 1
ATOM 752 C CA . VAL A 1 97 ? -6.942 -3.839 9.140 1.00 98.50 97 VAL A CA 1
ATOM 753 C C . VAL A 1 97 ? -7.510 -5.175 9.625 1.00 98.50 97 VAL A C 1
ATOM 755 O O . VAL A 1 97 ? -8.416 -5.179 10.459 1.00 98.50 97 VAL A O 1
ATOM 758 N N . ILE A 1 98 ? -6.973 -6.307 9.155 1.00 98.38 98 ILE A N 1
ATOM 759 C CA . ILE A 1 98 ? -7.398 -7.653 9.585 1.00 98.38 98 ILE A CA 1
ATOM 760 C C . ILE A 1 98 ? -7.149 -7.853 11.083 1.00 98.38 98 ILE A C 1
ATOM 762 O O . ILE A 1 98 ? -8.001 -8.390 11.791 1.00 98.38 98 ILE A O 1
ATOM 766 N N . GLN A 1 99 ? -6.001 -7.384 11.570 1.00 98.38 99 GLN A N 1
ATOM 767 C CA . GLN A 1 99 ? -5.607 -7.460 12.976 1.00 98.38 99 GLN A CA 1
ATOM 768 C C . GLN A 1 99 ? -6.338 -6.444 13.860 1.00 98.38 99 GLN A C 1
ATOM 770 O O . GLN A 1 99 ? -6.175 -6.477 15.076 1.00 98.38 99 GLN A O 1
ATOM 775 N N . LYS A 1 100 ? -7.168 -5.569 13.272 1.00 97.94 100 LYS A N 1
ATOM 776 C CA . LYS A 1 100 ? -7.866 -4.484 13.974 1.00 97.94 100 LYS A CA 1
ATOM 777 C C . LYS A 1 100 ? -6.891 -3.603 14.764 1.00 97.94 100 LYS A C 1
ATOM 779 O O . LYS A 1 100 ? -7.160 -3.254 15.912 1.00 97.94 100 LYS A O 1
ATOM 784 N N . ALA A 1 101 ? -5.761 -3.273 14.141 1.00 98.25 101 ALA A N 1
ATOM 785 C CA . ALA A 1 101 ? -4.776 -2.351 14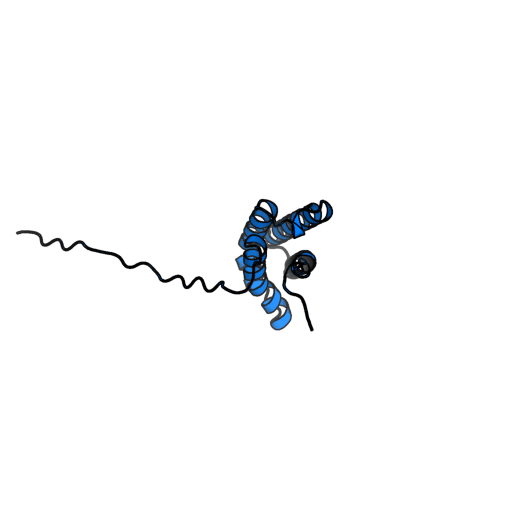.688 1.00 98.25 101 ALA A CA 1
ATOM 786 C C . ALA A 1 101 ? -5.386 -0.965 14.959 1.00 98.25 101 ALA A C 1
ATOM 788 O O . ALA A 1 101 ? -6.517 -0.668 14.555 1.00 98.25 101 ALA A O 1
ATOM 789 N N . SER A 1 102 ? -4.629 -0.111 15.650 1.00 98.38 102 SER A N 1
ATOM 790 C CA . SER A 1 102 ? -5.101 1.227 15.994 1.00 98.38 102 SER A CA 1
ATOM 791 C C . SER A 1 102 ? -5.351 2.084 14.746 1.00 98.38 102 SER A C 1
ATOM 793 O O . SER A 1 102 ? -4.763 1.876 13.680 1.00 98.38 102 SER A O 1
ATOM 795 N N . ASP A 1 103 ? -6.220 3.085 14.879 1.00 98.00 103 ASP A N 1
ATOM 796 C CA . ASP A 1 103 ? -6.488 4.037 13.797 1.00 98.00 103 ASP A CA 1
ATOM 797 C C . ASP A 1 103 ? -5.225 4.814 13.396 1.00 98.00 103 ASP A C 1
ATOM 799 O O . ASP A 1 103 ? -5.043 5.115 12.216 1.00 98.00 103 ASP A O 1
ATOM 803 N N . GLU A 1 104 ? -4.324 5.074 14.346 1.00 98.00 104 GLU A N 1
ATOM 804 C CA . GLU A 1 104 ? -3.021 5.686 14.086 1.00 98.00 104 GLU A CA 1
ATOM 805 C C . GLU A 1 104 ? -2.128 4.784 13.223 1.00 98.00 104 GLU A C 1
ATOM 807 O O . GLU A 1 104 ? -1.579 5.256 12.227 1.00 98.00 104 GLU A O 1
ATOM 812 N N . ASP A 1 105 ? -2.050 3.483 13.520 1.00 98.44 105 ASP A N 1
ATOM 813 C CA . ASP A 1 105 ? -1.251 2.539 12.725 1.00 98.44 105 ASP A CA 1
ATOM 814 C C . ASP A 1 105 ? -1.803 2.407 11.300 1.00 98.44 105 ASP A C 1
ATOM 816 O O . ASP A 1 105 ? -1.061 2.468 10.319 1.00 98.44 105 ASP A O 1
ATOM 820 N N . ILE A 1 106 ? -3.128 2.298 11.160 1.00 98.50 106 ILE A N 1
ATOM 821 C CA . ILE A 1 106 ? -3.791 2.209 9.851 1.00 98.50 106 ILE A CA 1
ATOM 822 C C . ILE A 1 106 ? -3.587 3.506 9.054 1.00 98.50 106 ILE A C 1
ATOM 824 O O . ILE A 1 106 ? -3.362 3.463 7.840 1.00 98.50 106 ILE A O 1
ATOM 828 N N . LYS A 1 107 ? -3.629 4.667 9.719 1.00 98.38 107 LYS A N 1
ATOM 829 C CA . LYS A 1 107 ? -3.331 5.968 9.107 1.00 98.38 107 LYS A CA 1
ATOM 830 C C . LYS A 1 107 ? -1.893 6.015 8.593 1.00 98.38 107 LYS A C 1
ATOM 832 O O . LYS A 1 107 ? -1.690 6.393 7.439 1.00 98.38 107 LYS A O 1
ATOM 837 N N . ILE A 1 108 ? -0.918 5.603 9.405 1.00 98.38 108 ILE A N 1
ATOM 838 C CA . ILE A 1 108 ? 0.499 5.539 9.016 1.00 98.38 108 ILE A CA 1
ATOM 839 C C . ILE A 1 108 ? 0.677 4.602 7.816 1.00 98.38 108 ILE A C 1
ATOM 841 O O . ILE A 1 108 ? 1.263 5.004 6.809 1.00 98.38 108 ILE A O 1
ATOM 845 N N . GLY A 1 109 ? 0.097 3.400 7.868 1.00 98.44 109 GLY A N 1
ATOM 846 C CA . GLY A 1 109 ? 0.138 2.438 6.765 1.00 98.44 109 GLY A CA 1
ATOM 847 C C . GLY A 1 109 ? -0.430 3.010 5.462 1.00 98.44 109 GLY A C 1
ATOM 848 O O . GLY A 1 109 ? 0.184 2.887 4.399 1.00 98.44 109 GLY A O 1
ATOM 849 N N . LEU A 1 110 ? -1.566 3.715 5.529 1.00 98.50 110 LEU A N 1
ATOM 850 C CA . LEU A 1 110 ? -2.175 4.346 4.355 1.00 98.50 110 LEU A CA 1
ATOM 851 C C . LEU A 1 110 ? -1.321 5.492 3.792 1.00 98.50 110 LEU A C 1
ATOM 853 O O . LEU A 1 110 ? -1.205 5.619 2.570 1.00 98.50 110 LEU A O 1
ATOM 857 N N . VAL A 1 111 ? -0.719 6.319 4.653 1.00 98.25 111 VAL A N 1
ATOM 858 C CA . VAL A 1 111 ? 0.178 7.413 4.243 1.00 98.25 111 VAL A CA 1
ATOM 859 C C . VAL A 1 111 ? 1.424 6.863 3.554 1.00 98.25 111 VAL A C 1
ATOM 861 O O . VAL A 1 111 ? 1.773 7.338 2.470 1.00 98.25 111 VAL A O 1
ATOM 864 N N . ASN A 1 112 ? 2.049 5.833 4.127 1.00 98.38 112 ASN A N 1
ATOM 865 C CA . ASN A 1 112 ? 3.230 5.191 3.552 1.00 98.38 112 ASN A CA 1
ATOM 866 C C . ASN A 1 112 ? 2.917 4.592 2.176 1.00 98.38 112 ASN A C 1
ATOM 868 O O . ASN A 1 112 ? 3.635 4.844 1.204 1.00 98.38 112 ASN A O 1
ATOM 872 N N . LEU A 1 113 ? 1.797 3.871 2.062 1.00 98.50 113 LEU A N 1
ATOM 873 C CA . LEU A 1 113 ? 1.340 3.308 0.794 1.00 98.50 113 LEU A CA 1
ATOM 874 C C . LEU A 1 113 ? 1.070 4.395 -0.258 1.00 98.50 113 LEU A C 1
ATOM 876 O O . LEU A 1 113 ? 1.506 4.268 -1.406 1.00 98.50 113 LEU A O 1
ATOM 880 N N . HIS A 1 114 ? 0.376 5.474 0.117 1.00 97.75 114 HIS A N 1
ATOM 881 C CA . HIS A 1 114 ? 0.118 6.591 -0.791 1.00 97.75 114 HIS A CA 1
ATOM 882 C C . HIS A 1 114 ? 1.422 7.253 -1.256 1.00 97.75 114 HIS A C 1
ATOM 884 O O . HIS A 1 114 ? 1.560 7.542 -2.444 1.00 97.75 114 HIS A O 1
ATOM 890 N N . GLY A 1 115 ? 2.385 7.462 -0.352 1.00 96.62 115 GLY A N 1
ATOM 891 C CA . GLY A 1 115 ? 3.697 8.028 -0.669 1.00 96.62 115 GLY A CA 1
ATOM 892 C C . GLY A 1 115 ? 4.452 7.195 -1.703 1.00 96.62 115 GLY A C 1
ATOM 893 O O . GLY A 1 115 ? 4.786 7.701 -2.777 1.00 96.62 115 GLY A O 1
ATOM 894 N N . ALA A 1 116 ? 4.625 5.897 -1.437 1.00 95.75 116 ALA A N 1
ATOM 895 C CA . ALA A 1 116 ? 5.297 4.979 -2.357 1.00 95.75 116 ALA A CA 1
ATOM 896 C C . ALA A 1 116 ? 4.601 4.919 -3.729 1.00 95.75 116 ALA A C 1
ATOM 898 O O . ALA A 1 116 ? 5.252 4.945 -4.778 1.00 95.75 116 ALA A O 1
ATOM 899 N N . PHE A 1 117 ? 3.263 4.902 -3.746 1.00 95.25 117 PHE A N 1
ATOM 900 C CA . PHE A 1 117 ? 2.502 4.933 -4.993 1.00 95.25 117 PHE A CA 1
ATOM 901 C C . PHE A 1 117 ? 2.660 6.258 -5.751 1.00 95.25 117 PHE A C 1
ATOM 903 O O . PHE A 1 117 ? 2.811 6.252 -6.977 1.00 95.25 117 PHE A O 1
ATOM 910 N N . ALA A 1 118 ? 2.647 7.395 -5.051 1.00 93.12 118 ALA A N 1
ATOM 911 C CA . ALA A 1 118 ? 2.784 8.719 -5.650 1.00 93.12 118 ALA A CA 1
ATOM 912 C C . ALA A 1 118 ? 4.127 8.884 -6.377 1.00 93.12 118 ALA A C 1
ATOM 914 O O . ALA A 1 118 ? 4.156 9.444 -7.475 1.00 93.12 118 ALA A O 1
ATOM 915 N N . GLU A 1 119 ? 5.214 8.326 -5.838 1.00 90.50 119 GLU A N 1
ATOM 916 C CA . GLU A 1 119 ? 6.528 8.339 -6.492 1.00 90.50 119 GLU A CA 1
ATOM 917 C C . GLU A 1 119 ? 6.508 7.693 -7.886 1.00 90.50 119 GLU A C 1
ATOM 919 O O . GLU A 1 119 ? 7.088 8.230 -8.834 1.00 90.50 119 GLU A O 1
ATOM 924 N N . ILE A 1 120 ? 5.806 6.564 -8.047 1.00 87.81 120 ILE A N 1
ATOM 925 C CA . ILE A 1 120 ? 5.657 5.906 -9.353 1.00 87.81 120 ILE A CA 1
ATOM 926 C C . ILE A 1 120 ? 4.624 6.633 -10.218 1.00 87.81 120 ILE A C 1
ATOM 928 O O . ILE A 1 120 ? 4.832 6.820 -11.420 1.00 87.81 120 ILE A O 1
ATOM 932 N N . ALA A 1 121 ? 3.506 7.062 -9.632 1.00 84.38 121 ALA A N 1
ATOM 933 C CA . ALA A 1 121 ? 2.419 7.712 -10.357 1.00 84.38 121 ALA A CA 1
ATOM 934 C C . ALA A 1 121 ? 2.836 9.064 -10.966 1.00 84.38 121 ALA A C 1
ATOM 936 O O . ALA A 1 121 ? 2.308 9.456 -12.013 1.00 84.38 121 ALA A O 1
ATOM 937 N N . HIS A 1 122 ? 3.798 9.758 -10.349 1.00 76.38 122 HIS A N 1
ATOM 938 C CA . HIS A 1 122 ? 4.413 10.977 -10.878 1.00 76.38 122 HIS A CA 1
ATOM 939 C C . HIS A 1 122 ? 5.424 10.710 -12.002 1.00 76.38 122 HIS A C 1
ATOM 941 O O . HIS A 1 122 ? 5.690 11.604 -12.805 1.00 76.38 122 HIS A O 1
ATOM 947 N N . HIS A 1 123 ? 5.888 9.469 -12.181 1.00 66.44 123 HIS A N 1
ATOM 948 C CA . HIS A 1 123 ? 6.784 9.066 -13.273 1.00 66.44 123 HIS A CA 1
ATOM 949 C C . HIS A 1 123 ? 6.096 9.005 -14.660 1.00 66.44 123 HIS A C 1
ATOM 951 O O . HIS A 1 123 ? 6.608 8.414 -15.609 1.00 66.44 123 HIS A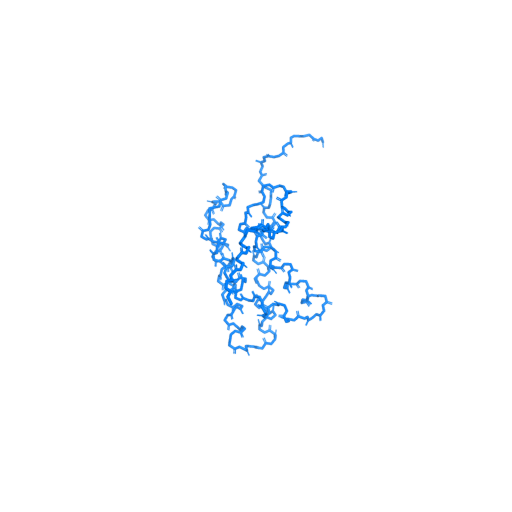 O 1
ATOM 957 N N . LYS A 1 124 ? 4.925 9.642 -14.814 1.00 54.06 124 LYS A N 1
ATOM 958 C CA . LYS A 1 124 ? 4.037 9.599 -15.990 1.00 54.06 124 LYS A CA 1
ATOM 959 C C . LYS A 1 124 ? 4.598 10.194 -17.291 1.00 54.06 124 LYS A C 1
ATOM 961 O O . LYS A 1 124 ? 3.912 10.121 -18.310 1.00 54.06 124 LYS A O 1
ATOM 966 N N . LYS A 1 125 ? 5.805 10.765 -17.314 1.00 45.16 125 LYS A N 1
ATOM 967 C CA . LYS A 1 125 ? 6.423 11.255 -18.558 1.00 45.16 125 LYS A CA 1
ATOM 968 C C . LYS A 1 125 ? 7.341 10.193 -19.168 1.00 45.16 125 LYS A C 1
ATOM 970 O O . LYS A 1 125 ? 8.547 10.196 -18.951 1.00 45.16 125 LYS A O 1
ATOM 975 N N . ALA A 1 126 ? 6.766 9.314 -19.987 1.00 39.28 126 ALA A N 1
ATOM 976 C CA . ALA A 1 126 ? 7.528 8.655 -21.045 1.00 39.28 126 ALA A CA 1
ATOM 977 C C . ALA A 1 126 ? 7.771 9.671 -22.190 1.00 39.28 126 ALA A C 1
ATOM 979 O O . ALA A 1 126 ? 6.824 10.362 -22.575 1.00 39.28 126 ALA A O 1
ATOM 980 N N . PRO A 1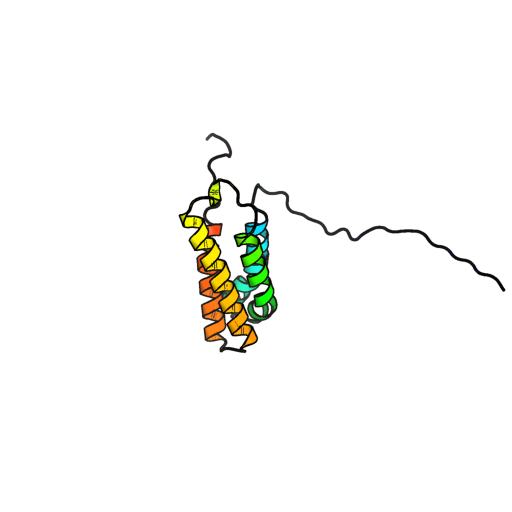 127 ? 8.992 9.791 -22.747 1.00 39.31 127 PRO A N 1
ATOM 981 C CA . PRO A 1 127 ? 9.256 10.648 -23.898 1.00 39.31 127 PRO A CA 1
ATOM 982 C C . PRO A 1 127 ? 8.657 9.987 -25.144 1.00 39.31 127 PRO A C 1
ATOM 984 O O . PRO A 1 127 ? 9.151 8.964 -25.612 1.00 39.31 127 PRO A O 1
ATOM 987 N N . GLY A 1 128 ? 7.549 10.526 -25.649 1.00 42.78 128 GLY A N 1
ATOM 988 C CA . GLY A 1 128 ? 6.887 9.953 -26.825 1.00 42.78 128 GLY A CA 1
ATOM 989 C C . GLY A 1 128 ? 5.601 10.641 -27.273 1.00 42.78 128 GLY A C 1
ATOM 990 O O . GLY A 1 128 ? 4.807 10.021 -27.968 1.00 42.78 128 GLY A O 1
ATOM 991 N N . GLY A 1 129 ? 5.365 11.893 -26.878 1.00 37.28 129 GLY A N 1
ATOM 992 C CA . GLY A 1 129 ? 4.187 12.647 -27.298 1.00 37.28 129 GLY A CA 1
ATOM 993 C C . GLY A 1 129 ? 4.560 14.054 -27.734 1.00 37.28 129 GLY A C 1
ATOM 994 O O . GLY A 1 129 ? 4.567 14.942 -26.896 1.00 37.28 129 GLY A O 1
ATOM 995 N N . GLY A 1 130 ? 4.850 14.213 -29.028 1.00 34.81 130 GLY A N 1
ATOM 996 C CA . GLY A 1 130 ? 4.656 15.458 -29.781 1.00 34.81 130 GLY A CA 1
ATOM 997 C C . GLY A 1 130 ? 5.599 16.629 -29.488 1.00 34.81 130 GLY A C 1
ATOM 998 O O . GLY A 1 130 ? 5.673 17.145 -28.382 1.00 34.81 130 GLY A O 1
ATOM 999 N N . LYS A 1 131 ? 6.287 17.077 -30.538 1.00 41.72 131 LYS A N 1
ATOM 1000 C CA . LYS A 1 131 ? 7.076 18.311 -30.603 1.00 41.72 131 LYS A CA 1
ATOM 1001 C C . LYS A 1 131 ? 6.205 19.584 -30.519 1.00 41.72 131 LYS A C 1
ATOM 1003 O O . LYS A 1 131 ? 5.057 19.540 -30.947 1.00 41.72 131 LYS A O 1
ATOM 1008 N N . HIS A 1 132 ? 6.862 20.704 -30.178 1.00 36.81 132 HIS A N 1
ATOM 1009 C CA . HIS A 1 132 ? 6.477 22.120 -30.394 1.00 36.81 132 HIS A CA 1
ATOM 1010 C C . HIS A 1 132 ? 5.252 22.606 -29.583 1.00 36.81 132 HIS A C 1
ATOM 1012 O O . HIS A 1 132 ? 4.260 21.902 -29.468 1.00 36.81 132 HIS A O 1
ATOM 1018 N N . LYS A 1 133 ? 5.240 23.788 -28.964 1.00 35.81 133 LYS A N 1
ATOM 1019 C CA . LYS A 1 133 ? 5.883 25.077 -29.258 1.00 35.81 133 LYS A CA 1
ATOM 1020 C C . LYS A 1 133 ? 6.504 25.698 -28.012 1.00 35.81 133 LYS A C 1
ATOM 1022 O O . LYS A 1 133 ? 5.962 25.446 -26.915 1.00 35.81 133 LYS A O 1
#

Mean predicted aligned error: 10.89 Å

Sequence (133 aa):
MKKLSVLVLVLLTAFSVQAQKGNAWEGLSNMKSIMKQTFPPLIKENNLQPAKNNAAKLYEKAVEMENGVKPKAFRKKAMNEKFSSITSLAKELNDLVIQKASDEDIKIGLVNLHGAFAEIAHHKKAPGGGKHK

Solvent-accessible surface area (backbone atoms only — not comparable to full-atom values): 8024 Å² total; per-residue (Å²): 134,83,87,81,86,82,82,90,80,89,84,78,83,82,75,81,81,84,79,88,79,74,96,64,56,61,43,62,49,55,38,49,56,55,49,64,58,22,53,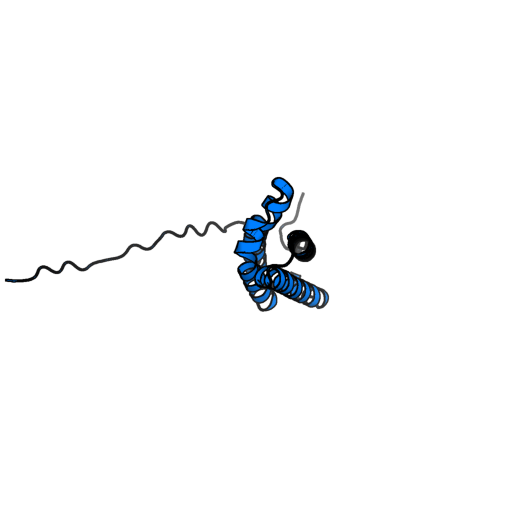52,41,34,79,74,67,71,35,56,62,51,36,60,77,37,22,62,59,47,22,52,32,27,49,48,36,57,72,43,92,67,58,78,86,58,68,47,74,79,40,52,59,51,36,52,48,30,26,49,34,22,42,51,34,26,50,35,51,75,68,64,52,55,70,66,57,45,50,50,30,50,51,53,31,50,51,54,45,47,62,58,64,69,61,72,76,64,95,82,76,82,82,87,133

Foldseek 3Di:
DDDDDDDDDDDDDPPPPPDPDDPDPPLLVQLVVLLVQQVVCCVPPVDRVSVLVCLVVNLVSLVCSLPDDDDPLQPDPVNNVLSVQLNVLSVLLNVCSVVVHDSVSNSVSSVSNVVSSVVVVVSPDDPDDDDDD

pLDDT: mean 81.85, std 21.54, range [34.81, 98.81]

Radius of gyration: 20.15 Å; Cα contacts (8 Å, |Δi|>4): 92; chains: 1; bounding box: 69×53×47 Å

Nearest PDB structures (foldseek):
  4er9-assembly1_A  TM=7.125E-01  e=1.042E-01  Salmonella enterica subsp. enterica serovar Typhimurium
  3qw1-assembly1_A  TM=6.968E-01  e=1.154E-01  Escherichia coli
  7lsl-assembly1_C  TM=7.016E-01  e=1.415E-01  Escherichia coli
  6r6o-assembly1_A  TM=7.028E-01  e=2.024E-01  Candidatus Kuenenia stuttgartensis
  6r6n-assembly1_A  TM=6.830E-01  e=5.622E-01  Candidatus Kuenenia stuttgartensis

Secondary structure (DSSP, 8-state):
--------------------SS---HHHHHHHHHHHHHHHHHHHH---HHHHHHHHHHHHHHHHHHHS---GGG-SHHHHHHHHHHHHHHHHHHHHHHTT--HHHHHHHHHHHHHHHHHHHTT---S-S----